Protein AF-A0A961H5Z2-F1 (afdb_monomer_lite)

Secondary structure (DSSP, 8-state):
--SSS------SHHHHHHHHHHHHHHHHHHHHHHHHHHHHHHHHHHHHSS--HHHHHHHHHHHHHHHHHHHHHHHHHHHHHH--HHHHHHHHHHHHHHHTT-HHHHHHHTT--TTGGGSS--TTTHHHHHHHHHHHHH-

Foldseek 3Di:
DPPPPDDDDDPVVVVVVVLVVVVVVLVVVLVVLVVVVVVVQVVCCVVPVHGCPVVVVVVVCVVVVVVLVVLLVVCVVVCVVPNDPVCVVCSVVLSVCLVVLNNLVSCVVVVHDLSNCVVPPDSSSVSNSVSVSVVVVVD

Sequence (139 aa):
MVLYHLGQTNDLGWFHRFTQGGFLGVSAFFTLSGYLITSLLILEFESVGFVNLGGFWPRRLRRLMPASLLTLAVVLVLTPLIGTASQLQVLPGQIWSAIGYVFNWHQILSGNEYAASFNAPSPLNHFWSLAVEEQAYLV

pLDDT: mean 75.64, std 13.95, range [42.25, 91.88]

Structure (mmCIF, N/CA/C/O backbone):
data_AF-A0A961H5Z2-F1
#
_entry.id   AF-A0A961H5Z2-F1
#
loop_
_atom_site.group_PDB
_atom_site.id
_atom_site.type_symbol
_atom_site.label_atom_id
_atom_site.label_alt_id
_atom_site.label_comp_id
_atom_site.label_asym_id
_atom_site.label_entity_id
_atom_site.label_seq_id
_atom_site.pdbx_PDB_ins_code
_atom_site.Cartn_x
_atom_site.Cartn_y
_atom_site.Cartn_z
_atom_site.occupancy
_atom_site.B_iso_or_equiv
_atom_site.auth_seq_id
_atom_site.auth_comp_id
_atom_site.auth_asym_id
_atom_site.auth_atom_id
_atom_site.pdbx_PDB_model_num
ATOM 1 N N . MET A 1 1 ? -21.157 10.584 -54.491 1.00 47.81 1 MET A N 1
ATOM 2 C CA . MET A 1 1 ? -21.548 11.366 -53.294 1.00 47.81 1 MET A CA 1
ATOM 3 C C . MET A 1 1 ? -22.562 10.631 -52.391 1.00 47.81 1 MET A C 1
ATOM 5 O O . MET A 1 1 ? -23.281 11.288 -51.659 1.00 47.81 1 MET A O 1
ATOM 9 N N . VAL A 1 2 ? -22.618 9.283 -52.389 1.00 42.25 2 VAL A N 1
ATOM 10 C CA . VAL A 1 2 ? -23.634 8.499 -51.629 1.00 42.25 2 VAL A CA 1
ATOM 11 C C . VAL A 1 2 ? -23.012 7.277 -50.910 1.00 42.25 2 VAL A C 1
ATOM 13 O O . VAL A 1 2 ? -23.665 6.275 -50.680 1.00 42.25 2 VAL A O 1
ATOM 16 N N . LEU A 1 3 ? -21.726 7.334 -50.535 1.00 45.09 3 LEU A N 1
ATOM 17 C CA . LEU A 1 3 ? -21.051 6.242 -49.799 1.00 45.09 3 LEU A CA 1
ATOM 18 C C . LEU A 1 3 ? -20.469 6.670 -48.439 1.00 45.09 3 LEU A C 1
ATOM 20 O O . LEU A 1 3 ? -19.608 5.990 -47.905 1.00 45.09 3 LEU A O 1
ATOM 24 N N . TYR A 1 4 ? -20.942 7.778 -47.855 1.00 52.28 4 TYR A N 1
ATOM 25 C CA . TYR A 1 4 ? -20.434 8.278 -46.565 1.00 52.28 4 TYR A CA 1
ATOM 26 C C . TYR A 1 4 ? -21.428 8.166 -45.397 1.00 52.28 4 TYR A C 1
ATOM 28 O O . TYR A 1 4 ? -21.221 8.799 -44.367 1.00 52.28 4 TYR A O 1
ATOM 36 N N . HIS A 1 5 ? -22.532 7.422 -45.541 1.00 50.16 5 HIS A N 1
ATOM 37 C CA . HIS A 1 5 ? -23.628 7.442 -44.554 1.00 50.16 5 HIS A CA 1
ATOM 38 C C . HIS A 1 5 ? -24.133 6.079 -44.062 1.00 50.16 5 HIS A C 1
ATOM 40 O O . HIS A 1 5 ? -25.123 6.043 -43.339 1.00 50.16 5 HIS A O 1
ATOM 46 N N . LEU A 1 6 ? -23.474 4.960 -44.380 1.00 48.50 6 LEU A N 1
ATOM 47 C CA . LEU A 1 6 ? -23.914 3.645 -43.898 1.00 48.50 6 LEU A CA 1
ATOM 48 C C . LEU A 1 6 ? -22.746 2.820 -43.350 1.00 48.50 6 LEU A C 1
ATOM 50 O O . LEU A 1 6 ? -22.007 2.179 -44.087 1.00 48.50 6 LEU A O 1
ATOM 54 N N . GLY A 1 7 ? -22.622 2.892 -42.027 1.00 43.97 7 GLY A N 1
ATOM 55 C CA . GLY A 1 7 ? -21.675 2.200 -41.158 1.00 43.97 7 GLY A CA 1
ATOM 56 C C . GLY A 1 7 ? -21.602 2.992 -39.847 1.00 43.97 7 GLY A C 1
ATOM 57 O O . GLY A 1 7 ? -20.702 3.797 -39.668 1.00 43.97 7 GLY A O 1
ATOM 58 N N . GLN A 1 8 ? -22.610 2.985 -38.962 1.00 46.53 8 GLN A N 1
ATOM 59 C CA . GLN A 1 8 ? -22.957 1.816 -38.138 1.00 46.53 8 GLN A CA 1
ATOM 60 C C . GLN A 1 8 ? -21.661 1.088 -37.720 1.00 46.53 8 GLN A C 1
ATOM 62 O O . GLN A 1 8 ? -20.956 0.569 -38.569 1.00 46.53 8 GLN A O 1
ATOM 67 N N . THR A 1 9 ? -21.234 1.049 -36.465 1.00 46.31 9 THR A N 1
ATOM 68 C CA . THR A 1 9 ? -21.979 1.022 -35.205 1.00 46.31 9 THR A CA 1
ATOM 69 C C . THR A 1 9 ? -20.974 1.237 -34.076 1.00 46.31 9 THR A C 1
ATOM 71 O O . THR A 1 9 ? -19.951 0.573 -34.059 1.00 46.31 9 THR A O 1
ATOM 74 N N . ASN A 1 10 ? -21.250 2.167 -33.160 1.00 48.25 10 ASN A N 1
ATOM 75 C CA . ASN A 1 10 ? -21.253 2.024 -31.692 1.00 48.25 10 ASN A CA 1
ATOM 76 C C . ASN A 1 10 ? -20.294 1.053 -30.959 1.00 48.25 10 ASN A C 1
ATOM 78 O O . ASN A 1 10 ? -20.574 0.730 -29.805 1.00 48.25 10 ASN A O 1
ATOM 82 N N . ASP A 1 11 ? -19.155 0.656 -31.526 1.00 48.31 11 ASP A N 1
ATOM 83 C CA . ASP A 1 11 ? -18.272 -0.345 -30.915 1.00 48.31 11 ASP A CA 1
ATOM 84 C C . ASP A 1 11 ? -17.096 0.211 -30.103 1.00 48.31 11 ASP A C 1
ATOM 86 O O . ASP A 1 11 ? -16.244 -0.519 -29.611 1.00 48.31 11 ASP A O 1
ATOM 90 N N . LEU A 1 12 ? -17.067 1.525 -29.889 1.00 55.84 12 LEU A N 1
ATOM 91 C CA . LEU A 1 12 ? -16.024 2.183 -29.090 1.00 55.84 12 LEU A CA 1
ATOM 92 C C . LEU A 1 12 ? -16.565 2.828 -27.803 1.00 55.84 12 LEU A C 1
ATOM 94 O O . LEU A 1 12 ? -15.791 3.276 -26.960 1.00 55.84 12 LEU A O 1
ATOM 98 N N . GLY A 1 13 ? -17.890 2.851 -27.612 1.00 50.81 13 GLY A N 1
ATOM 99 C CA . GLY A 1 13 ? -18.522 3.430 -26.421 1.00 50.81 13 GLY A CA 1
ATOM 100 C C . GLY A 1 13 ? -18.467 2.517 -25.193 1.00 50.81 13 GLY A C 1
ATOM 101 O O . GLY A 1 13 ? -18.326 2.993 -24.067 1.00 50.81 13 GLY A O 1
ATOM 102 N N . TRP A 1 14 ? -18.538 1.197 -25.389 1.00 50.72 14 TRP A N 1
ATOM 103 C CA . TRP A 1 14 ? -18.450 0.234 -24.290 1.00 50.72 14 TRP A CA 1
ATOM 104 C C . TRP A 1 14 ? -17.024 0.131 -23.739 1.00 50.72 14 TRP A C 1
ATOM 106 O O . TRP A 1 14 ? -16.862 0.171 -22.521 1.00 50.72 14 TRP A O 1
ATOM 116 N N . PHE A 1 15 ? -15.990 0.138 -24.588 1.00 51.50 15 PHE A N 1
ATOM 117 C CA . PHE A 1 15 ? -14.595 0.211 -24.131 1.00 51.50 15 PHE A CA 1
ATOM 118 C C . PHE A 1 15 ? -14.304 1.476 -23.309 1.00 51.50 15 PHE A C 1
ATOM 120 O O . PHE A 1 15 ? -13.671 1.384 -22.259 1.00 51.50 15 PHE A O 1
ATOM 127 N N . HIS A 1 16 ? -14.829 2.639 -23.713 1.00 50.75 16 HIS A N 1
ATOM 128 C CA . HIS A 1 16 ? -14.657 3.890 -22.961 1.00 50.75 16 HIS A CA 1
ATOM 129 C C . HIS A 1 16 ? -15.399 3.891 -21.606 1.00 50.75 16 HIS A C 1
ATOM 131 O O . HIS A 1 16 ? -15.038 4.613 -20.675 1.00 50.75 16 HIS A O 1
ATOM 137 N N . ARG A 1 17 ? -16.447 3.072 -21.458 1.00 52.53 17 ARG A N 1
ATOM 138 C CA . ARG A 1 17 ? -17.118 2.852 -20.167 1.00 52.53 17 ARG A CA 1
ATOM 139 C C . ARG A 1 17 ? -16.310 1.934 -19.250 1.00 52.53 17 ARG A C 1
ATOM 141 O O . ARG A 1 17 ? -16.280 2.162 -18.045 1.00 52.53 17 ARG A O 1
ATOM 148 N N . PHE A 1 18 ? -15.623 0.936 -19.806 1.00 50.81 18 PHE A N 1
ATOM 149 C CA . PHE A 1 18 ? -14.747 0.052 -19.030 1.00 50.81 18 PHE A CA 1
ATOM 150 C C . PHE A 1 18 ? -13.481 0.759 -18.534 1.00 50.81 18 PHE A C 1
ATOM 152 O O . PHE A 1 18 ? -13.048 0.485 -17.415 1.00 50.81 18 PHE A O 1
ATOM 159 N N . THR A 1 19 ? -12.937 1.727 -19.279 1.00 51.47 19 THR A N 1
ATOM 160 C CA . THR A 1 19 ? -11.813 2.553 -18.797 1.00 51.47 19 THR A CA 1
ATOM 161 C C . THR A 1 19 ? -12.204 3.480 -17.637 1.00 51.47 19 THR A C 1
ATOM 163 O O . THR A 1 19 ? -11.367 3.769 -16.786 1.00 51.47 19 THR A O 1
ATOM 166 N N . GLN A 1 20 ? -13.483 3.861 -17.508 1.00 51.38 20 GLN A N 1
ATOM 167 C CA . GLN A 1 20 ? -14.017 4.531 -16.306 1.00 51.38 20 GLN A CA 1
ATOM 168 C C . GLN A 1 20 ? -14.271 3.574 -15.123 1.00 51.38 20 GLN A C 1
ATOM 170 O O . GLN A 1 20 ? -14.412 4.021 -13.983 1.00 51.38 20 GLN A O 1
ATOM 175 N N . GLY A 1 21 ? -14.305 2.259 -15.359 1.00 51.97 21 GLY A N 1
ATOM 176 C CA . GLY A 1 21 ? -14.589 1.250 -14.333 1.00 51.97 21 GLY A CA 1
ATOM 177 C C . GLY A 1 21 ? -13.508 1.130 -13.254 1.00 51.97 21 GLY A C 1
ATOM 178 O O . GLY A 1 21 ? -13.825 0.805 -12.110 1.00 51.97 21 GLY A O 1
ATOM 179 N N . GLY A 1 22 ? -12.250 1.456 -13.577 1.00 60.50 22 GLY A N 1
ATOM 180 C CA . GLY A 1 22 ? -11.138 1.413 -12.620 1.00 60.50 22 GLY A CA 1
ATOM 181 C C . GLY A 1 22 ? -11.341 2.344 -11.420 1.00 60.50 22 GLY A C 1
ATOM 182 O O . GLY A 1 22 ? -11.134 1.935 -10.281 1.00 60.50 22 GLY A O 1
ATOM 183 N N . PHE A 1 23 ? -11.836 3.563 -11.655 1.00 63.75 23 PHE A N 1
ATOM 184 C CA . PHE A 1 23 ? -12.137 4.525 -10.587 1.00 63.75 23 PHE A CA 1
ATOM 185 C C . PHE A 1 23 ? -13.288 4.061 -9.691 1.00 63.75 23 PHE A C 1
ATOM 187 O O . PHE A 1 23 ? -13.192 4.147 -8.469 1.00 63.75 23 PHE A O 1
ATOM 194 N N . LEU A 1 24 ? -14.351 3.515 -10.290 1.00 69.00 24 LEU A N 1
ATOM 195 C CA . LEU A 1 24 ? -15.499 2.994 -9.544 1.00 69.00 24 LEU A CA 1
ATOM 196 C C . LEU A 1 24 ? -15.104 1.821 -8.640 1.00 69.00 24 LEU A C 1
ATOM 198 O O . LEU A 1 24 ? -15.573 1.745 -7.506 1.00 69.00 24 LEU A O 1
ATOM 202 N N . GLY A 1 25 ? -14.215 0.940 -9.111 1.00 70.00 25 GLY A N 1
ATOM 203 C CA . GLY A 1 25 ? -13.690 -0.170 -8.315 1.00 70.00 25 GLY A CA 1
ATOM 204 C C . GLY A 1 25 ? -12.905 0.301 -7.090 1.00 70.00 25 GLY A C 1
ATOM 205 O O . GLY A 1 25 ? -13.114 -0.215 -5.995 1.00 70.00 25 GLY A O 1
ATOM 206 N N . VAL A 1 26 ? -12.058 1.321 -7.249 1.00 71.50 26 VAL A N 1
ATOM 207 C CA . VAL A 1 26 ? -11.291 1.908 -6.140 1.00 71.50 26 VAL A CA 1
ATOM 208 C C . VAL A 1 26 ? -12.218 2.571 -5.123 1.00 71.50 26 VAL A C 1
ATOM 210 O O . VAL A 1 26 ? -12.104 2.302 -3.928 1.00 71.50 26 VAL A O 1
ATOM 213 N N . SER A 1 27 ? -13.171 3.390 -5.578 1.00 77.75 27 SER A N 1
ATOM 214 C CA . SER A 1 27 ? -14.143 4.032 -4.688 1.00 77.75 27 SER A CA 1
ATOM 215 C C . SER A 1 27 ? -14.982 3.004 -3.926 1.00 77.75 27 SER A C 1
ATOM 217 O O . SER A 1 27 ? -15.100 3.105 -2.708 1.00 77.75 27 SER A O 1
ATOM 219 N N . ALA A 1 28 ? -15.502 1.980 -4.611 1.00 80.62 28 ALA A N 1
ATOM 220 C CA . ALA A 1 28 ? -16.276 0.913 -3.980 1.00 80.62 28 ALA A CA 1
ATOM 221 C C . ALA A 1 28 ? -15.444 0.113 -2.965 1.00 80.62 28 ALA A C 1
ATOM 223 O O . ALA A 1 28 ? -15.937 -0.186 -1.878 1.00 80.62 28 ALA A O 1
ATOM 224 N N . PHE A 1 29 ? -14.181 -0.191 -3.287 1.00 79.25 29 PHE A N 1
ATOM 225 C CA . PHE A 1 29 ? -13.256 -0.860 -2.374 1.00 79.25 29 PHE A CA 1
ATOM 226 C C . PHE A 1 29 ? -13.069 -0.059 -1.082 1.00 79.25 29 PHE A C 1
ATOM 228 O O . PHE A 1 29 ? -13.293 -0.601 -0.003 1.00 79.25 29 PHE A O 1
ATOM 235 N N . PHE A 1 30 ? -12.758 1.239 -1.175 1.00 79.38 30 PHE A N 1
ATOM 236 C CA . PHE A 1 30 ? -12.595 2.088 0.010 1.00 79.38 30 PHE A CA 1
ATOM 237 C C . PHE A 1 30 ? -13.878 2.199 0.837 1.00 79.38 30 PHE A C 1
ATOM 239 O O . PHE A 1 30 ? -13.821 2.104 2.064 1.00 79.38 30 PHE A O 1
ATOM 246 N N . THR A 1 31 ? -15.038 2.358 0.192 1.00 85.06 31 THR A N 1
ATOM 247 C CA . THR A 1 31 ? -16.325 2.426 0.899 1.00 85.06 31 THR A CA 1
ATOM 248 C C . THR A 1 31 ? -16.622 1.133 1.659 1.00 85.06 31 THR A C 1
ATOM 250 O O . THR A 1 31 ? -17.000 1.183 2.830 1.00 85.06 31 THR A O 1
ATOM 253 N N . LEU A 1 32 ? -16.426 -0.026 1.025 1.00 86.31 32 LEU A N 1
ATOM 254 C CA . LEU A 1 32 ? -16.669 -1.326 1.654 1.00 86.31 32 LEU A CA 1
ATOM 255 C C . LEU A 1 32 ? -15.661 -1.628 2.768 1.00 86.31 32 LEU A C 1
ATOM 257 O O . LEU A 1 32 ? -16.066 -2.091 3.836 1.00 86.31 32 LEU A O 1
ATOM 261 N N . SER A 1 33 ? -14.376 -1.338 2.552 1.00 82.50 33 SER A N 1
ATOM 262 C CA . SER A 1 33 ? -13.334 -1.492 3.572 1.00 82.50 33 SER A CA 1
ATOM 263 C C . SER A 1 33 ? -13.623 -0.638 4.807 1.00 82.50 33 SER A C 1
ATOM 265 O O . SER A 1 33 ? -13.575 -1.149 5.928 1.00 82.50 33 SER A O 1
ATOM 267 N N . GLY A 1 34 ? -14.005 0.629 4.606 1.00 81.94 34 GLY A N 1
ATOM 268 C CA . GLY A 1 34 ? -14.415 1.526 5.685 1.00 81.94 34 GLY A CA 1
ATOM 269 C C . GLY A 1 34 ? -15.618 0.982 6.456 1.00 81.94 34 GLY A C 1
ATOM 270 O O . GLY A 1 34 ? -15.540 0.812 7.669 1.00 81.94 34 GLY A O 1
ATOM 271 N N . TYR A 1 35 ? -16.695 0.609 5.755 1.00 85.44 35 TYR A N 1
ATOM 272 C CA . TYR A 1 35 ? -17.897 0.046 6.381 1.00 85.44 35 TYR A CA 1
ATOM 273 C C . TYR A 1 35 ? -17.602 -1.207 7.219 1.00 85.44 35 TYR A C 1
ATOM 275 O O . TYR A 1 35 ? -18.071 -1.320 8.356 1.00 85.44 35 TYR A O 1
ATOM 283 N N . LEU A 1 36 ? -16.810 -2.142 6.683 1.00 84.38 36 LEU A N 1
ATOM 284 C CA . LEU A 1 36 ? -16.471 -3.391 7.366 1.00 84.38 36 LEU A CA 1
ATOM 285 C C . LEU A 1 36 ? -15.695 -3.131 8.659 1.00 84.38 36 LEU A C 1
ATOM 287 O O . LEU A 1 36 ? -15.986 -3.741 9.687 1.00 84.38 36 LEU A O 1
ATOM 291 N N . ILE A 1 37 ? -14.717 -2.230 8.620 1.00 80.25 37 ILE A N 1
ATOM 292 C CA . ILE A 1 37 ? -13.877 -1.944 9.784 1.00 80.25 37 ILE A CA 1
ATOM 293 C C . ILE A 1 37 ? -14.652 -1.157 10.817 1.00 80.25 37 ILE A C 1
ATOM 295 O O . ILE A 1 37 ? -14.651 -1.564 11.971 1.00 80.25 37 ILE A O 1
ATOM 299 N N . THR A 1 38 ? -15.388 -0.118 10.424 1.00 84.44 38 THR A N 1
ATOM 300 C CA . THR A 1 38 ? -16.263 0.602 11.354 1.00 84.44 38 THR A CA 1
ATOM 301 C C . THR A 1 38 ? -17.242 -0.352 12.040 1.00 84.44 38 THR A C 1
ATOM 303 O O . THR A 1 38 ? -17.392 -0.290 13.256 1.00 84.44 38 THR A O 1
ATOM 306 N N . SER A 1 39 ? -17.834 -1.297 11.303 1.00 83.56 39 SER A N 1
ATOM 307 C CA . SER A 1 39 ? -18.719 -2.316 11.884 1.00 83.56 39 SER A CA 1
ATOM 308 C C . SER A 1 39 ? -17.990 -3.223 12.885 1.00 83.56 39 SER A C 1
ATOM 310 O O . SER A 1 39 ? -18.506 -3.478 13.970 1.00 83.56 39 SER A O 1
ATOM 312 N N . LEU A 1 40 ? -16.774 -3.680 12.561 1.00 82.62 40 LEU A N 1
ATOM 313 C CA . LEU A 1 40 ? -15.947 -4.477 13.477 1.00 82.62 40 LEU A CA 1
ATOM 314 C C . LEU A 1 40 ? -15.557 -3.698 14.741 1.00 82.62 40 LEU A C 1
ATOM 316 O O . LEU A 1 40 ? -15.569 -4.272 15.827 1.00 82.62 40 LEU A O 1
ATOM 320 N N . LEU A 1 41 ? -15.236 -2.409 14.610 1.00 83.25 41 LEU A N 1
ATOM 321 C CA . LEU A 1 41 ? -14.873 -1.545 15.733 1.00 83.25 41 LEU A CA 1
ATOM 322 C C . LEU A 1 41 ? -16.063 -1.282 16.659 1.00 83.25 41 LEU A C 1
ATOM 324 O O . LEU A 1 41 ? -15.896 -1.311 17.875 1.00 83.25 41 LEU A O 1
ATOM 328 N N . ILE A 1 42 ? -17.260 -1.072 16.102 1.00 85.56 42 ILE A N 1
ATOM 329 C CA . ILE A 1 42 ? -18.494 -0.929 16.888 1.00 85.56 42 ILE A CA 1
ATOM 330 C C . ILE A 1 42 ? -18.769 -2.218 17.671 1.00 85.56 42 ILE A C 1
ATOM 332 O O . ILE A 1 42 ? -18.986 -2.153 18.875 1.00 85.56 42 ILE A O 1
ATOM 336 N N . LEU A 1 43 ? -18.674 -3.386 17.027 1.00 84.62 43 LEU A N 1
ATOM 337 C CA . LEU A 1 43 ? -18.865 -4.680 17.696 1.00 84.62 43 LEU A CA 1
ATOM 338 C C . LEU A 1 43 ? -17.816 -4.944 18.794 1.00 84.62 43 LEU A C 1
ATOM 340 O O . LE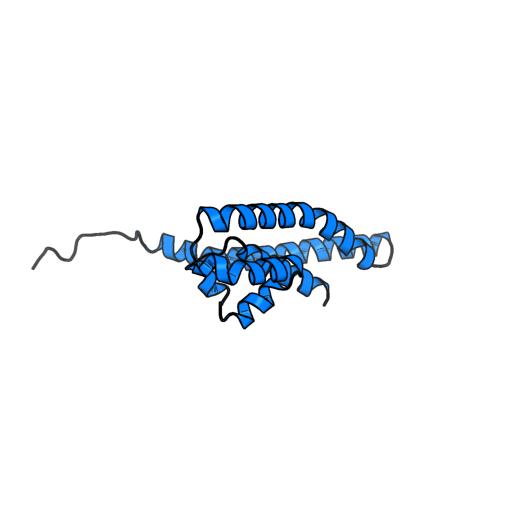U A 1 43 ? -18.140 -5.489 19.852 1.00 84.62 43 LEU A O 1
ATOM 344 N N . GLU A 1 44 ? -16.552 -4.568 18.572 1.00 84.25 44 GLU A N 1
ATOM 345 C CA . GLU A 1 44 ? -15.502 -4.667 19.598 1.00 84.25 44 GLU A CA 1
ATOM 346 C C . GLU A 1 44 ? -15.794 -3.720 20.771 1.00 84.25 44 GLU A C 1
ATOM 348 O O . GLU A 1 44 ? -15.707 -4.118 21.932 1.00 84.25 44 GLU A O 1
ATOM 353 N N . PHE A 1 45 ? -16.226 -2.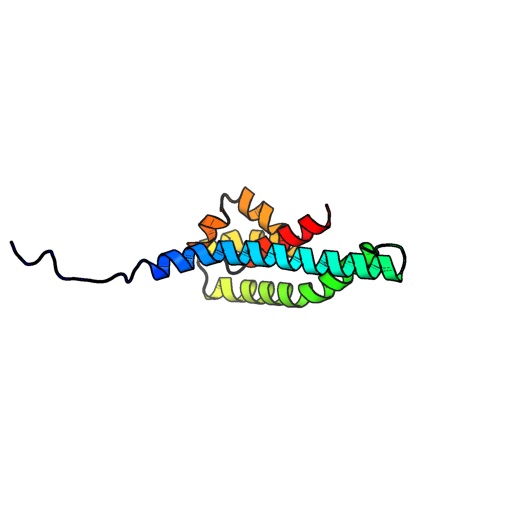493 20.486 1.00 86.25 45 PHE A N 1
ATOM 354 C CA . PHE A 1 45 ? -16.582 -1.530 21.518 1.00 86.25 45 PHE A CA 1
ATOM 355 C C . PHE A 1 45 ? -17.806 -1.970 22.333 1.00 86.25 45 PHE A C 1
ATOM 357 O O . PHE A 1 45 ? -17.784 -1.882 23.557 1.00 86.25 45 PHE A O 1
ATOM 364 N N . GLU A 1 46 ? -18.844 -2.504 21.690 1.00 86.81 46 GLU A N 1
ATOM 365 C CA . GLU A 1 46 ? -20.032 -3.026 22.378 1.00 86.81 46 GLU A CA 1
ATOM 366 C C . GLU A 1 46 ? -19.718 -4.244 23.257 1.00 86.81 46 GLU A C 1
ATOM 368 O O . GLU A 1 46 ? -20.346 -4.432 24.298 1.00 86.81 46 GLU A O 1
ATOM 373 N N . SER A 1 47 ? -18.742 -5.067 22.863 1.00 85.69 47 SER A N 1
ATOM 374 C CA . SER A 1 47 ? -18.390 -6.290 23.595 1.00 85.69 47 SER A CA 1
ATOM 375 C C . SER A 1 47 ? -17.365 -6.078 24.711 1.00 85.69 47 SER A C 1
ATOM 377 O O . SER A 1 47 ? -17.486 -6.707 25.763 1.00 85.69 47 SER A O 1
ATOM 379 N N . VAL A 1 48 ? -16.357 -5.224 24.504 1.00 82.25 48 VAL A N 1
ATOM 380 C CA . VAL A 1 48 ? -15.214 -5.065 25.426 1.00 82.25 48 VAL A CA 1
ATOM 381 C C . VAL A 1 48 ? -15.129 -3.657 26.035 1.00 82.25 48 VAL A C 1
ATOM 383 O O . VAL A 1 48 ? -14.365 -3.436 26.973 1.00 82.25 48 VAL A O 1
ATOM 386 N N . GLY A 1 49 ? -15.915 -2.694 25.544 1.00 83.50 49 GLY A N 1
ATOM 387 C CA . GLY A 1 49 ? -15.953 -1.310 26.037 1.00 83.50 49 GLY A CA 1
ATOM 388 C C . GLY A 1 49 ? -14.795 -0.423 25.564 1.00 83.50 49 GLY A C 1
ATOM 389 O O . GLY A 1 49 ? -14.746 0.757 25.908 1.00 83.50 49 GLY A O 1
ATOM 390 N N . PHE A 1 50 ? -13.854 -0.961 24.787 1.00 81.00 50 PHE A N 1
ATOM 391 C CA . PHE A 1 50 ? -12.752 -0.212 24.186 1.00 81.00 50 PHE A CA 1
ATOM 392 C C . PHE A 1 50 ? -12.315 -0.856 22.870 1.00 81.00 50 PHE A C 1
ATOM 394 O O . PHE A 1 50 ? -12.472 -2.057 22.668 1.00 81.00 50 PHE A O 1
ATOM 401 N N . VAL A 1 51 ? -11.736 -0.048 21.984 1.00 80.00 51 VAL A N 1
ATOM 402 C CA . VAL A 1 51 ? -11.221 -0.504 20.690 1.00 80.00 51 VAL A CA 1
ATOM 403 C C . VAL A 1 51 ? -9.731 -0.825 20.806 1.00 80.00 51 VAL A C 1
ATOM 405 O O . VAL A 1 51 ? -8.938 0.037 21.197 1.00 80.00 51 VAL A O 1
ATOM 408 N N . ASN A 1 52 ? -9.318 -2.038 20.427 1.00 78.50 52 ASN A N 1
ATOM 409 C CA . ASN A 1 52 ? -7.912 -2.449 20.453 1.00 78.50 52 ASN A CA 1
ATOM 410 C C . ASN A 1 52 ? -7.278 -2.375 19.058 1.00 78.50 52 ASN A C 1
ATOM 412 O O . ASN A 1 52 ? -6.976 -3.393 18.420 1.00 78.50 52 ASN A O 1
ATOM 416 N N . LEU A 1 53 ? -6.995 -1.146 18.615 1.00 74.50 53 LEU A N 1
ATOM 417 C CA . LEU A 1 53 ? -6.290 -0.906 17.353 1.00 74.50 53 LEU A CA 1
ATOM 418 C C . LEU A 1 53 ? -4.935 -1.636 17.330 1.00 74.50 53 LEU A C 1
ATOM 420 O O . LEU A 1 53 ? -4.613 -2.311 16.355 1.00 74.50 53 LEU A O 1
ATOM 424 N N . GLY A 1 54 ? -4.178 -1.608 18.433 1.00 74.94 54 GLY A N 1
ATOM 425 C CA . GLY A 1 54 ? -2.860 -2.251 18.538 1.00 74.94 54 GLY A CA 1
ATOM 426 C C . GLY A 1 54 ? -2.865 -3.767 18.291 1.00 74.94 54 GLY A C 1
ATOM 427 O O . GLY A 1 54 ? -1.894 -4.308 17.766 1.00 74.94 54 GLY A O 1
ATOM 428 N N . GLY A 1 55 ? -3.960 -4.462 18.607 1.00 75.88 55 GLY A N 1
ATOM 429 C CA . GLY A 1 55 ? -4.151 -5.881 18.295 1.00 75.88 55 GLY A CA 1
ATOM 430 C C . GLY A 1 55 ? -4.725 -6.134 16.898 1.00 75.88 55 GLY A C 1
ATOM 431 O O . GLY A 1 55 ? -4.521 -7.209 16.325 1.00 75.88 55 GLY A O 1
ATOM 432 N N . PHE A 1 56 ? -5.454 -5.173 16.333 1.00 76.69 56 PHE A N 1
ATOM 433 C CA . PHE A 1 56 ? -6.040 -5.253 14.993 1.00 76.69 56 PHE A CA 1
ATOM 434 C C . PHE A 1 56 ? -4.965 -5.247 13.892 1.00 76.69 56 PHE A C 1
ATOM 436 O O . PHE A 1 56 ? -4.916 -6.167 13.067 1.00 76.69 56 PHE A O 1
ATOM 443 N N . TRP A 1 57 ? -4.040 -4.286 13.946 1.00 75.62 57 TRP A N 1
ATOM 444 C CA . TRP A 1 57 ? -2.969 -4.100 12.958 1.00 75.62 57 TRP A C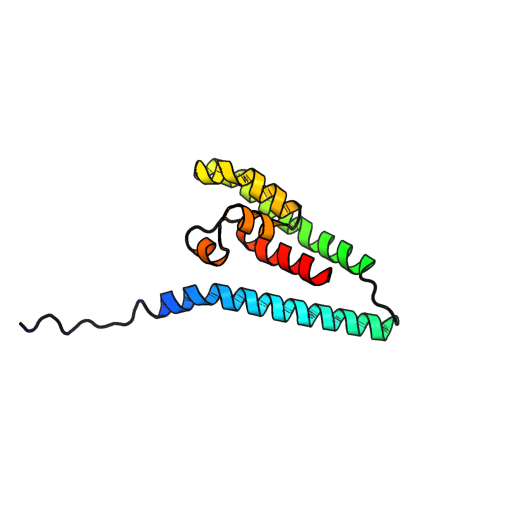A 1
ATOM 445 C C . TRP A 1 57 ? -2.114 -5.348 12.686 1.00 75.62 57 TRP A C 1
ATOM 447 O O . TRP A 1 57 ? -2.045 -5.794 11.538 1.00 75.62 57 TRP A O 1
ATOM 457 N N . PRO A 1 58 ? -1.503 -6.003 13.694 1.00 78.88 58 PRO A N 1
ATOM 458 C CA . PRO A 1 58 ? -0.639 -7.154 13.451 1.00 78.88 58 PRO A CA 1
ATOM 459 C C . PRO A 1 58 ? -1.399 -8.393 12.960 1.00 78.88 58 PRO A C 1
ATOM 461 O O . PRO A 1 58 ? -0.780 -9.268 12.353 1.00 78.88 58 PRO A O 1
ATOM 464 N N . ARG A 1 59 ? -2.712 -8.511 13.214 1.00 80.50 59 ARG A N 1
ATOM 465 C CA . ARG A 1 59 ? -3.548 -9.598 12.666 1.00 80.50 59 ARG A CA 1
ATOM 466 C C . ARG A 1 59 ? -3.796 -9.391 11.174 1.00 80.50 59 ARG A C 1
ATOM 468 O O . ARG A 1 59 ? -3.677 -10.337 10.396 1.00 80.50 59 ARG A O 1
ATOM 475 N N . ARG A 1 60 ? -4.075 -8.149 10.777 1.00 82.00 60 ARG A N 1
ATOM 476 C CA . ARG A 1 60 ? -4.252 -7.755 9.377 1.00 82.00 60 ARG A CA 1
ATOM 477 C C . ARG A 1 60 ? -2.953 -7.907 8.585 1.00 82.00 60 ARG A C 1
ATOM 479 O O . ARG A 1 60 ? -2.945 -8.616 7.580 1.00 82.00 60 ARG A O 1
ATOM 486 N N . LEU A 1 61 ? -1.847 -7.360 9.092 1.00 80.44 61 LEU A N 1
ATOM 487 C CA . LEU A 1 61 ? -0.520 -7.486 8.479 1.00 80.44 61 LEU A CA 1
ATOM 488 C C . LEU A 1 61 ? -0.115 -8.951 8.293 1.00 80.44 61 LEU A C 1
ATOM 490 O O . LEU A 1 61 ? 0.284 -9.327 7.197 1.00 80.44 61 LEU A O 1
ATOM 494 N N . ARG A 1 62 ? -0.297 -9.819 9.299 1.00 83.31 62 ARG A N 1
ATOM 495 C CA . ARG A 1 62 ? 0.006 -11.259 9.161 1.00 83.31 62 ARG A CA 1
ATOM 496 C C . ARG A 1 62 ? -0.835 -11.973 8.103 1.00 83.31 62 ARG A C 1
ATOM 498 O O . ARG A 1 62 ? -0.375 -12.969 7.555 1.00 83.31 62 ARG A O 1
ATOM 505 N N . ARG A 1 63 ? -2.042 -11.481 7.810 1.00 84.19 63 ARG A N 1
ATOM 506 C CA . ARG A 1 63 ? -2.910 -12.038 6.764 1.00 84.19 63 ARG A CA 1
ATOM 507 C C . ARG A 1 63 ? -2.553 -11.517 5.368 1.00 84.19 63 ARG A C 1
ATOM 509 O O . ARG A 1 63 ? -2.637 -12.280 4.414 1.00 84.19 63 ARG A O 1
ATOM 516 N N . LEU A 1 64 ? -2.165 -10.246 5.245 1.00 82.50 64 LEU A N 1
ATOM 517 C CA . LEU A 1 64 ? -1.898 -9.590 3.955 1.00 82.50 64 LEU A CA 1
ATOM 518 C C . LEU A 1 64 ? -0.441 -9.736 3.487 1.00 82.50 64 LEU A C 1
ATOM 520 O O . LEU A 1 64 ? -0.198 -9.898 2.292 1.00 82.50 64 LEU A O 1
ATOM 524 N N . MET A 1 65 ? 0.520 -9.749 4.418 1.00 82.50 65 MET A N 1
ATOM 525 C CA . MET A 1 65 ? 1.953 -9.865 4.120 1.00 82.50 65 MET A CA 1
ATOM 526 C C . MET A 1 65 ? 2.336 -11.099 3.290 1.00 82.50 65 MET A C 1
ATOM 528 O O . MET A 1 65 ? 3.137 -10.948 2.375 1.00 82.50 65 MET A O 1
ATOM 532 N N . PRO A 1 66 ? 1.808 -12.315 3.536 1.00 84.81 66 PRO A N 1
ATOM 533 C CA . PRO A 1 66 ? 2.220 -13.484 2.759 1.00 84.81 66 PRO A CA 1
ATOM 534 C C . PRO A 1 66 ? 1.886 -13.338 1.271 1.00 84.81 66 PRO A C 1
ATOM 536 O O . PRO A 1 66 ? 2.716 -13.630 0.412 1.00 84.81 66 PRO A O 1
ATOM 539 N N . ALA A 1 67 ? 0.688 -12.835 0.965 1.00 86.94 67 ALA A N 1
ATOM 540 C CA . ALA A 1 67 ? 0.245 -12.622 -0.408 1.00 86.94 67 ALA A CA 1
ATOM 541 C C . ALA A 1 67 ? 1.005 -11.468 -1.080 1.00 86.94 67 ALA A C 1
ATOM 543 O O . ALA A 1 67 ? 1.379 -11.570 -2.252 1.00 86.94 67 ALA A O 1
ATOM 544 N N . SER A 1 68 ? 1.277 -10.386 -0.343 1.00 85.06 68 SER A N 1
ATOM 545 C CA . SER A 1 68 ? 2.020 -9.248 -0.881 1.00 85.06 68 SER A CA 1
ATOM 546 C C . SER A 1 68 ? 3.483 -9.602 -1.155 1.00 85.06 68 SER A C 1
ATOM 548 O O . SER A 1 68 ? 3.982 -9.311 -2.240 1.00 85.06 68 SER A O 1
ATOM 550 N N . LEU A 1 69 ? 4.144 -10.318 -0.242 1.00 86.88 69 LEU A N 1
ATOM 551 C CA . LEU A 1 69 ? 5.512 -10.808 -0.420 1.00 86.88 69 LEU A CA 1
ATOM 552 C C . LEU A 1 69 ? 5.617 -11.801 -1.578 1.00 86.88 69 LEU A C 1
ATOM 554 O O . LEU A 1 69 ? 6.564 -11.720 -2.356 1.00 86.88 69 LEU A O 1
ATOM 558 N N . LEU A 1 70 ? 4.636 -12.695 -1.738 1.00 90.19 70 LEU A N 1
ATOM 559 C CA . LEU A 1 70 ? 4.583 -13.601 -2.885 1.00 90.19 70 LEU A CA 1
ATOM 560 C C . LEU A 1 70 ? 4.454 -12.823 -4.199 1.00 90.19 70 LEU A C 1
ATOM 562 O O . LEU A 1 70 ? 5.175 -13.104 -5.152 1.00 90.19 70 LEU A O 1
ATOM 566 N N . THR A 1 71 ? 3.594 -11.806 -4.233 1.00 88.56 71 THR A N 1
ATOM 567 C CA . THR A 1 71 ? 3.443 -10.936 -5.409 1.00 88.56 71 THR A CA 1
ATOM 568 C C . THR A 1 71 ? 4.754 -10.217 -5.731 1.00 88.56 71 THR A C 1
ATOM 570 O O . THR A 1 71 ? 5.195 -10.229 -6.878 1.00 88.56 71 THR A O 1
ATOM 573 N N . LEU A 1 72 ? 5.425 -9.653 -4.723 1.00 89.12 72 LEU A N 1
ATOM 574 C CA . LEU A 1 72 ? 6.725 -8.998 -4.891 1.00 89.12 72 LEU A CA 1
ATOM 575 C C . LEU A 1 72 ? 7.801 -9.969 -5.383 1.00 89.12 72 LEU A C 1
ATOM 577 O O . LEU A 1 72 ? 8.561 -9.615 -6.279 1.00 89.12 72 LEU A O 1
ATOM 581 N N . ALA A 1 73 ? 7.846 -11.193 -4.852 1.00 90.62 73 ALA A N 1
ATOM 582 C CA . ALA A 1 73 ? 8.782 -12.222 -5.294 1.00 90.62 73 ALA A CA 1
ATOM 583 C C . ALA A 1 73 ? 8.545 -12.606 -6.762 1.00 90.62 73 ALA A C 1
ATOM 585 O O . ALA A 1 73 ? 9.492 -12.673 -7.544 1.00 90.62 73 ALA A O 1
ATOM 586 N N . VAL A 1 74 ? 7.284 -12.794 -7.159 1.00 91.50 74 VAL A N 1
ATOM 587 C CA . VAL A 1 74 ? 6.913 -13.079 -8.552 1.00 91.50 74 VAL A CA 1
ATOM 588 C C . VAL A 1 74 ? 7.327 -11.927 -9.467 1.00 91.50 74 VAL A C 1
ATOM 590 O O . VAL A 1 74 ? 7.963 -12.165 -10.490 1.00 91.50 74 VAL A O 1
ATOM 593 N N . VAL A 1 75 ? 7.036 -10.679 -9.096 1.00 88.75 75 VAL A N 1
ATOM 594 C CA . VAL A 1 75 ? 7.421 -9.507 -9.899 1.00 88.75 75 VAL A CA 1
ATOM 595 C C . VAL A 1 75 ? 8.943 -9.367 -9.982 1.00 88.75 75 VAL A C 1
ATOM 597 O O . VAL A 1 75 ? 9.463 -9.085 -11.063 1.00 88.75 75 VAL A O 1
ATOM 600 N N . LEU A 1 76 ? 9.670 -9.620 -8.891 1.00 90.12 76 LEU A N 1
ATOM 601 C CA . LEU A 1 76 ? 11.133 -9.582 -8.863 1.00 90.12 76 LEU A CA 1
ATOM 602 C C . LEU A 1 76 ? 11.755 -10.621 -9.810 1.00 90.12 76 LEU A C 1
ATOM 604 O O . LEU A 1 76 ? 12.759 -10.326 -10.452 1.00 90.12 76 LEU A O 1
ATOM 608 N N . VAL A 1 77 ? 11.156 -11.810 -9.922 1.00 91.88 77 VAL A N 1
ATOM 609 C CA . VAL A 1 77 ? 11.630 -12.879 -10.819 1.00 91.88 77 VAL A CA 1
ATOM 610 C C . VAL A 1 77 ? 11.209 -12.641 -12.269 1.00 91.88 77 VAL A C 1
ATOM 612 O O . VAL A 1 77 ? 12.002 -12.870 -13.177 1.00 91.88 77 VAL A O 1
ATOM 615 N N . LEU A 1 78 ? 9.979 -12.183 -12.513 1.00 89.81 78 LEU A N 1
ATOM 616 C CA . LEU A 1 78 ? 9.451 -12.032 -13.870 1.00 89.81 78 LEU A CA 1
ATOM 617 C C . LEU A 1 78 ? 9.964 -10.776 -14.576 1.00 89.81 78 LEU A C 1
ATOM 619 O O . LEU A 1 78 ? 10.227 -10.825 -15.775 1.00 89.81 78 LEU A O 1
ATOM 623 N N . THR A 1 79 ? 10.146 -9.659 -13.870 1.00 87.56 79 THR A N 1
ATOM 624 C CA . THR A 1 79 ? 10.546 -8.393 -14.514 1.00 87.56 79 THR A CA 1
ATOM 625 C C . THR A 1 79 ? 11.883 -8.500 -15.270 1.00 87.56 79 THR A C 1
ATOM 627 O O . THR A 1 79 ? 11.953 -7.995 -16.386 1.00 87.56 79 THR A O 1
ATOM 630 N N . PRO A 1 80 ? 12.924 -9.197 -14.771 1.00 88.19 80 PRO A N 1
ATOM 631 C CA . PRO A 1 80 ? 14.150 -9.442 -15.541 1.00 88.19 80 PRO A CA 1
ATOM 632 C C . PRO A 1 80 ? 13.979 -10.353 -16.762 1.00 88.19 80 PRO A C 1
ATOM 634 O O . PRO A 1 80 ? 14.783 -10.271 -17.685 1.00 88.19 80 PRO A O 1
ATOM 637 N N . LEU A 1 81 ? 12.969 -11.228 -16.766 1.00 89.94 81 LEU A N 1
ATOM 638 C CA . LEU A 1 81 ? 12.752 -12.214 -17.831 1.00 89.94 81 LEU A CA 1
ATOM 639 C C . LEU A 1 81 ? 11.935 -11.650 -18.996 1.00 89.94 81 LEU A C 1
ATOM 641 O O . LEU A 1 81 ? 12.193 -11.994 -20.147 1.00 89.94 81 LEU A O 1
ATOM 645 N N . ILE A 1 82 ? 10.928 -10.827 -18.693 1.00 88.75 82 ILE A N 1
ATOM 646 C CA . ILE A 1 82 ? 9.934 -10.362 -19.676 1.00 88.75 82 ILE A CA 1
ATOM 647 C C . ILE A 1 82 ? 9.740 -8.840 -19.691 1.00 88.75 82 ILE A C 1
ATOM 649 O O . ILE A 1 82 ? 8.983 -8.328 -20.513 1.00 88.75 82 ILE A O 1
ATOM 653 N N . GLY A 1 83 ? 10.376 -8.112 -18.773 1.00 83.62 83 GLY A N 1
ATOM 654 C CA . GLY A 1 83 ? 10.238 -6.665 -18.642 1.00 83.62 83 GLY A CA 1
ATOM 655 C C . GLY A 1 83 ? 11.171 -5.871 -19.554 1.00 83.62 83 GLY A C 1
ATOM 656 O O . GLY A 1 83 ? 12.126 -6.375 -20.142 1.00 83.62 83 GLY A O 1
ATOM 657 N N . THR A 1 84 ? 10.890 -4.577 -19.650 1.00 85.00 84 THR A N 1
ATOM 658 C CA . THR A 1 84 ? 11.710 -3.600 -20.379 1.00 85.00 84 THR A CA 1
ATOM 659 C C . THR A 1 84 ? 12.829 -3.035 -19.497 1.00 85.00 84 THR A C 1
ATOM 661 O O . THR A 1 84 ? 12.742 -3.035 -18.268 1.00 85.00 84 THR A O 1
ATOM 664 N N . ALA A 1 85 ? 13.880 -2.486 -20.117 1.00 84.62 85 ALA A N 1
ATOM 665 C CA . ALA A 1 85 ? 14.987 -1.858 -19.387 1.00 84.62 85 ALA A CA 1
ATOM 666 C C . ALA A 1 85 ? 14.523 -0.704 -18.475 1.00 84.62 85 ALA A C 1
ATOM 668 O O . ALA A 1 85 ? 15.031 -0.553 -17.366 1.00 84.62 85 ALA A O 1
ATOM 669 N N . SER A 1 86 ? 13.523 0.074 -18.902 1.00 83.25 86 SER A N 1
ATOM 670 C CA . SER A 1 86 ? 12.928 1.139 -18.087 1.00 83.25 86 SER A CA 1
ATOM 671 C C . SER A 1 86 ? 12.178 0.590 -16.868 1.00 83.25 86 SER A C 1
ATOM 673 O O . SER A 1 86 ? 12.317 1.137 -15.777 1.00 83.25 86 SER A O 1
ATOM 675 N N . GLN A 1 87 ? 11.444 -0.521 -17.011 1.00 83.25 87 GLN A N 1
ATOM 676 C CA . GLN A 1 87 ? 10.775 -1.191 -15.887 1.00 83.25 87 GLN A CA 1
ATOM 677 C C . GLN A 1 87 ? 11.781 -1.728 -14.864 1.00 83.25 87 GLN A C 1
ATOM 679 O O . GLN A 1 87 ? 11.566 -1.588 -13.662 1.00 83.25 87 GLN A O 1
ATOM 684 N N . LEU A 1 88 ? 12.904 -2.283 -15.323 1.00 84.38 88 LEU A N 1
ATOM 685 C CA . LEU A 1 88 ? 13.971 -2.760 -14.441 1.00 84.38 88 LEU A CA 1
ATOM 686 C C . LEU A 1 88 ? 14.636 -1.635 -13.639 1.00 84.38 88 LEU A C 1
ATOM 688 O O . LEU A 1 88 ? 14.977 -1.844 -12.477 1.00 84.38 88 LEU A O 1
ATOM 692 N N . GLN A 1 89 ? 14.789 -0.445 -14.224 1.00 86.06 89 GLN A N 1
ATOM 693 C CA . GLN A 1 89 ? 15.382 0.706 -13.535 1.00 86.06 89 GLN A CA 1
ATOM 694 C C . GLN A 1 89 ? 14.507 1.227 -12.388 1.00 86.06 89 GLN A C 1
ATOM 696 O O . GLN A 1 89 ? 15.034 1.634 -11.354 1.00 86.06 89 GLN A O 1
ATOM 701 N N . VAL A 1 90 ? 13.181 1.197 -12.545 1.00 85.12 90 VAL A N 1
ATOM 702 C CA . VAL A 1 90 ? 12.244 1.700 -11.522 1.00 85.12 90 VAL A CA 1
ATOM 703 C C . VAL A 1 90 ? 11.836 0.638 -10.495 1.00 85.12 90 VAL A C 1
ATOM 705 O O . VAL A 1 90 ? 11.341 0.980 -9.418 1.00 85.12 90 VAL A O 1
ATOM 708 N N . LEU A 1 91 ? 12.053 -0.646 -10.800 1.00 86.12 91 LEU A N 1
ATOM 709 C CA . LEU A 1 91 ? 11.611 -1.779 -9.985 1.00 86.12 91 LEU A CA 1
ATOM 710 C C . LEU A 1 91 ? 12.077 -1.718 -8.516 1.00 86.12 91 LEU A C 1
ATOM 712 O O . LEU A 1 91 ? 11.236 -1.937 -7.642 1.00 86.12 91 LEU A O 1
ATOM 716 N N . PRO A 1 92 ? 13.345 -1.390 -8.184 1.00 89.75 92 PRO A N 1
ATOM 717 C CA . PRO A 1 92 ? 13.777 -1.348 -6.788 1.00 89.75 92 PRO A CA 1
ATOM 718 C C . PRO A 1 92 ? 12.983 -0.337 -5.951 1.00 89.75 92 PRO A C 1
ATOM 720 O O . PRO A 1 92 ? 12.550 -0.662 -4.848 1.00 89.75 92 PRO A O 1
ATOM 723 N N . GLY A 1 93 ? 12.734 0.866 -6.485 1.00 86.69 93 GLY A N 1
ATOM 724 C CA . GLY A 1 93 ? 11.937 1.893 -5.804 1.00 86.69 93 GLY A CA 1
ATOM 725 C C . GLY A 1 93 ? 10.485 1.458 -5.593 1.00 86.69 93 GLY A C 1
ATOM 726 O O . GLY A 1 93 ? 9.916 1.662 -4.516 1.00 86.69 93 GLY A O 1
ATOM 727 N N . GLN A 1 94 ? 9.908 0.764 -6.577 1.00 88.06 94 GLN A N 1
ATOM 728 C CA . GLN A 1 94 ? 8.561 0.199 -6.472 1.00 88.06 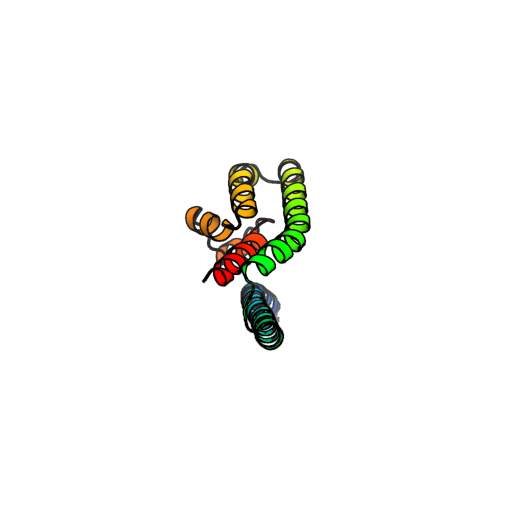94 GLN A CA 1
ATOM 729 C C . GLN A 1 94 ? 8.472 -0.913 -5.415 1.00 88.06 94 GLN A C 1
ATOM 731 O O . GLN A 1 94 ? 7.518 -0.939 -4.642 1.00 88.06 94 GLN A O 1
ATOM 736 N N . ILE A 1 95 ? 9.472 -1.795 -5.321 1.00 89.25 95 ILE A N 1
ATOM 737 C CA . ILE A 1 95 ? 9.506 -2.858 -4.305 1.00 89.25 95 ILE A CA 1
ATOM 738 C C . ILE A 1 95 ? 9.638 -2.269 -2.898 1.00 89.25 95 ILE A C 1
ATOM 740 O O . ILE A 1 95 ? 8.859 -2.623 -2.014 1.00 89.25 95 ILE A O 1
ATOM 744 N N . TRP A 1 96 ? 10.583 -1.351 -2.680 1.00 89.88 96 TRP A N 1
ATOM 745 C CA . TRP A 1 96 ? 10.790 -0.760 -1.354 1.00 89.88 96 TRP A CA 1
ATOM 746 C C . TRP A 1 96 ? 9.579 0.041 -0.879 1.00 89.88 96 TRP A C 1
ATOM 748 O O . TRP A 1 96 ? 9.183 -0.066 0.282 1.00 89.88 96 TRP A O 1
ATOM 758 N N . SER A 1 97 ? 8.948 0.795 -1.778 1.00 88.12 97 SER A N 1
ATOM 759 C CA . SER A 1 97 ? 7.739 1.550 -1.447 1.00 88.12 97 SER A CA 1
ATOM 760 C C . SER A 1 97 ? 6.517 0.655 -1.213 1.00 88.12 97 SER A C 1
ATOM 762 O O . SER A 1 97 ? 5.693 0.973 -0.355 1.00 88.12 97 SER A O 1
ATOM 764 N N . ALA A 1 98 ? 6.421 -0.487 -1.900 1.00 87.25 98 ALA A N 1
ATOM 765 C CA . ALA A 1 98 ? 5.399 -1.500 -1.648 1.00 87.25 98 ALA A CA 1
ATOM 766 C C . ALA A 1 98 ? 5.584 -2.186 -0.283 1.00 87.25 98 ALA A C 1
ATOM 768 O O . ALA A 1 98 ? 4.619 -2.304 0.469 1.00 87.25 98 ALA A O 1
ATOM 769 N N . ILE A 1 99 ? 6.814 -2.582 0.071 1.00 87.56 99 ILE A N 1
ATOM 770 C CA . ILE A 1 99 ? 7.136 -3.170 1.388 1.00 87.56 99 ILE A CA 1
ATOM 771 C C . ILE A 1 99 ? 6.836 -2.175 2.512 1.00 87.56 99 ILE A C 1
ATOM 773 O O . ILE A 1 99 ? 6.282 -2.549 3.544 1.00 87.56 99 ILE A O 1
ATOM 777 N N . GLY A 1 100 ? 7.185 -0.904 2.305 1.00 86.44 100 GLY A N 1
ATOM 778 C CA . GLY A 1 100 ? 6.959 0.159 3.278 1.00 86.44 100 GLY A CA 1
ATOM 779 C C . GLY A 1 100 ? 5.515 0.655 3.371 1.00 86.44 100 GLY A C 1
ATOM 780 O O . GLY A 1 100 ? 5.275 1.567 4.152 1.00 86.44 100 GLY A O 1
ATOM 781 N N . TYR A 1 101 ? 4.569 0.120 2.584 1.00 85.38 101 TYR A N 1
ATOM 782 C CA . TYR A 1 101 ? 3.191 0.634 2.485 1.00 85.38 101 TYR A CA 1
ATOM 783 C C . TYR A 1 101 ? 3.120 2.152 2.192 1.00 85.38 101 TYR A C 1
ATOM 785 O O . TYR A 1 101 ? 2.232 2.867 2.656 1.00 85.38 101 TYR A O 1
ATOM 793 N N . VAL A 1 102 ? 4.055 2.651 1.375 1.00 88.44 102 VAL A N 1
ATOM 794 C CA . VAL A 1 102 ? 4.167 4.065 0.953 1.00 88.44 102 VAL A CA 1
ATOM 795 C C . VAL A 1 102 ? 4.202 4.213 -0.572 1.00 88.44 102 VAL A C 1
ATOM 797 O O . VAL A 1 102 ? 4.697 5.200 -1.120 1.00 88.44 102 VAL A O 1
ATOM 800 N N . PHE A 1 103 ? 3.669 3.221 -1.287 1.00 87.56 103 PHE A N 1
ATOM 801 C CA . PHE A 1 103 ? 3.643 3.184 -2.751 1.00 87.56 103 PHE A CA 1
ATOM 802 C C . PHE A 1 103 ? 2.931 4.401 -3.364 1.00 87.56 103 PHE A C 1
ATOM 804 O O . PHE A 1 103 ? 3.315 4.883 -4.430 1.00 87.56 103 PHE A O 1
ATOM 811 N N . ASN A 1 104 ? 1.933 4.951 -2.668 1.00 86.50 104 ASN A N 1
ATOM 812 C CA . ASN A 1 104 ? 1.243 6.173 -3.073 1.00 86.50 104 ASN A CA 1
ATOM 813 C C . ASN A 1 104 ? 2.177 7.386 -3.157 1.00 86.50 104 ASN A C 1
ATOM 815 O O . ASN A 1 104 ? 2.135 8.118 -4.145 1.00 86.50 104 ASN A O 1
ATOM 819 N N . TRP A 1 105 ? 3.057 7.562 -2.174 1.00 85.38 105 TRP A N 1
ATOM 820 C CA . TRP A 1 105 ? 4.036 8.646 -2.163 1.00 85.38 105 TRP A CA 1
ATOM 821 C C . TRP A 1 105 ? 5.094 8.466 -3.246 1.00 85.38 105 TRP A C 1
ATOM 823 O O . TRP A 1 105 ? 5.434 9.426 -3.932 1.00 85.38 105 TRP A O 1
ATOM 833 N N . HIS A 1 106 ? 5.561 7.234 -3.463 1.00 85.94 106 HIS A N 1
ATOM 834 C CA . HIS A 1 106 ? 6.495 6.936 -4.549 1.00 85.94 106 HIS A CA 1
ATOM 835 C C . HIS A 1 106 ? 5.907 7.299 -5.921 1.00 85.94 106 HIS A C 1
ATOM 837 O O . HIS A 1 106 ? 6.584 7.934 -6.726 1.00 85.94 106 HIS A O 1
ATOM 843 N N . GLN A 1 107 ? 4.638 6.960 -6.173 1.00 81.81 107 GLN A N 1
ATOM 844 C CA . GLN A 1 107 ? 3.940 7.331 -7.411 1.00 81.81 107 GLN A CA 1
ATOM 845 C C . GLN A 1 107 ? 3.901 8.856 -7.603 1.00 81.81 107 GLN A C 1
ATOM 847 O O . GLN A 1 107 ? 4.351 9.336 -8.644 1.00 81.81 107 GLN A O 1
ATOM 852 N N . ILE A 1 108 ? 3.485 9.607 -6.573 1.00 82.44 108 ILE A N 1
ATOM 853 C CA . ILE A 1 108 ? 3.444 11.082 -6.593 1.00 82.44 108 ILE A CA 1
ATOM 854 C C . ILE A 1 108 ? 4.827 11.670 -6.907 1.00 82.44 108 ILE A C 1
ATOM 856 O O . ILE A 1 108 ? 4.956 12.512 -7.793 1.00 82.44 108 ILE A O 1
ATOM 860 N N . LEU A 1 109 ? 5.871 11.204 -6.215 1.00 83.62 109 LEU A N 1
ATOM 861 C CA . LEU A 1 109 ? 7.240 11.704 -6.384 1.00 83.62 109 LEU A CA 1
ATOM 862 C C . LEU A 1 109 ? 7.847 11.329 -7.741 1.00 83.62 109 LEU A C 1
ATOM 864 O O . LEU A 1 109 ? 8.662 12.074 -8.277 1.00 83.62 109 LEU A O 1
ATOM 868 N N . SER A 1 110 ? 7.442 10.192 -8.307 1.00 78.19 110 SER A N 1
ATOM 869 C CA . SER A 1 110 ? 7.875 9.746 -9.636 1.00 78.19 110 SER A CA 1
ATOM 870 C C . SER A 1 110 ? 7.152 10.449 -10.793 1.00 78.19 110 SER A C 1
ATOM 872 O O . SER A 1 110 ? 7.449 10.162 -11.950 1.00 78.19 110 SER A O 1
ATOM 874 N N . GLY A 1 111 ? 6.208 11.355 -10.501 1.00 68.44 111 GLY A N 1
ATOM 875 C CA . GLY A 1 111 ? 5.418 12.070 -11.508 1.00 68.44 111 GLY A CA 1
ATOM 876 C C . GLY A 1 111 ? 4.358 11.208 -12.202 1.00 68.44 111 GLY A C 1
ATOM 877 O O . GLY A 1 111 ? 3.772 11.640 -13.192 1.00 68.44 111 GLY A O 1
ATOM 878 N N . ASN A 1 112 ? 4.100 9.997 -11.698 1.00 66.38 112 ASN A N 1
ATOM 879 C CA . ASN A 1 112 ? 3.090 9.099 -12.242 1.00 66.38 112 ASN A CA 1
ATOM 880 C C . ASN A 1 112 ? 1.765 9.316 -11.512 1.00 66.38 112 ASN A C 1
ATOM 882 O O . ASN A 1 112 ? 1.600 8.943 -10.348 1.00 66.38 112 ASN A O 1
ATOM 886 N N . GLU A 1 113 ? 0.785 9.890 -12.207 1.00 63.56 113 GLU A N 1
ATOM 887 C CA . GLU A 1 113 ? -0.581 9.924 -11.698 1.00 63.56 113 GLU A CA 1
ATOM 888 C C . GLU A 1 113 ? -1.158 8.500 -11.687 1.00 63.56 113 GLU A C 1
ATOM 890 O O . GLU A 1 113 ? -1.019 7.737 -12.650 1.00 63.56 113 GLU A O 1
ATOM 895 N N . TYR A 1 114 ? -1.856 8.124 -10.611 1.00 59.16 114 TYR A N 1
ATOM 896 C CA . TYR A 1 114 ? -2.566 6.840 -10.544 1.00 59.16 114 TYR A CA 1
ATOM 897 C C . TYR A 1 114 ? -3.527 6.668 -11.738 1.00 59.16 114 TYR A C 1
ATOM 899 O O . TYR A 1 114 ? -3.608 5.592 -12.323 1.00 59.16 114 TYR A O 1
ATOM 907 N N . ALA A 1 115 ? -4.169 7.757 -12.178 1.00 56.62 115 ALA A N 1
ATOM 908 C CA . ALA A 1 115 ? -5.014 7.788 -13.372 1.00 56.62 115 ALA A CA 1
ATOM 909 C C . ALA A 1 115 ? -4.233 7.579 -14.689 1.00 56.62 115 ALA A C 1
ATOM 911 O O . ALA A 1 115 ? -4.750 6.967 -15.620 1.00 56.62 115 ALA A O 1
ATOM 912 N N . ALA A 1 116 ? -2.974 8.020 -14.772 1.00 56.97 116 ALA A N 1
ATOM 913 C CA . ALA A 1 116 ? -2.104 7.758 -15.923 1.00 56.97 116 ALA A CA 1
ATOM 914 C C . ALA A 1 116 ? -1.558 6.316 -15.936 1.00 56.97 116 ALA A C 1
ATOM 916 O O . ALA A 1 116 ? -1.189 5.791 -16.988 1.00 56.97 116 ALA A O 1
ATOM 917 N N . SER A 1 117 ? -1.574 5.642 -14.781 1.00 56.91 117 SER A N 1
ATOM 918 C CA . SER A 1 117 ? -1.063 4.278 -14.605 1.00 56.91 117 SER A CA 1
ATOM 919 C C . SER A 1 117 ? -1.918 3.201 -15.296 1.00 56.91 117 SER A C 1
ATOM 921 O O . SER A 1 117 ? -1.483 2.056 -15.395 1.00 56.91 117 SER A O 1
ATOM 923 N N . PHE A 1 118 ? -3.100 3.549 -15.821 1.00 56.62 118 PHE A N 1
ATOM 924 C CA . PHE A 1 118 ? -3.923 2.655 -16.649 1.00 56.62 118 PHE A CA 1
ATOM 925 C C . PHE A 1 118 ? -3.402 2.505 -18.089 1.00 56.62 118 PHE A C 1
ATOM 927 O O . PHE A 1 118 ? -3.765 1.542 -18.760 1.00 56.62 118 PHE A O 1
ATOM 934 N N . ASN A 1 119 ? -2.529 3.409 -18.554 1.00 49.38 119 ASN A N 1
ATOM 935 C CA . ASN A 1 119 ? -1.959 3.359 -19.908 1.00 49.38 119 ASN A CA 1
ATOM 936 C C . ASN A 1 119 ? -0.673 2.513 -19.996 1.00 49.38 119 ASN A C 1
ATOM 938 O O . ASN A 1 119 ? -0.333 2.022 -21.068 1.00 49.38 119 ASN A O 1
ATOM 942 N N . ALA A 1 120 ? 0.029 2.319 -18.874 1.00 55.38 120 ALA A N 1
ATOM 943 C CA . ALA A 1 120 ? 1.206 1.455 -18.754 1.00 55.38 120 ALA A CA 1
ATOM 944 C C . ALA A 1 120 ? 1.231 0.807 -17.353 1.00 55.38 120 ALA A C 1
ATOM 946 O O . ALA A 1 120 ? 1.973 1.252 -16.472 1.00 55.38 120 ALA A O 1
ATOM 947 N N . PRO A 1 121 ? 0.374 -0.199 -17.102 1.00 62.91 121 PRO A N 1
ATOM 948 C CA . PRO A 1 121 ? 0.168 -0.723 -15.760 1.00 62.91 121 PRO A CA 1
ATOM 949 C C . PRO A 1 121 ? 1.418 -1.437 -15.239 1.00 62.91 121 PRO A C 1
ATOM 951 O O . PRO A 1 121 ? 1.835 -2.465 -15.772 1.00 62.91 121 PRO A O 1
ATOM 954 N N . SER A 1 122 ? 2.003 -0.907 -14.161 1.00 68.44 122 SER A N 1
ATOM 955 C CA . SER A 1 122 ? 2.939 -1.676 -13.345 1.00 68.44 122 SER A CA 1
ATOM 956 C C . SER A 1 122 ? 2.155 -2.772 -12.615 1.00 68.44 122 SER A C 1
ATOM 958 O O . SER A 1 122 ? 1.094 -2.484 -12.047 1.00 68.44 122 SER A O 1
ATOM 960 N N . PRO A 1 123 ? 2.670 -4.013 -12.552 1.00 72.56 123 PRO A N 1
ATOM 961 C CA . PRO A 1 123 ? 2.051 -5.093 -11.781 1.00 72.56 123 PRO A CA 1
ATOM 962 C C . PRO A 1 123 ? 1.954 -4.779 -10.277 1.00 72.56 123 PRO A C 1
ATOM 964 O O . PRO A 1 123 ? 1.222 -5.449 -9.552 1.00 72.56 123 PRO A O 1
ATOM 967 N N . LEU A 1 124 ? 2.652 -3.741 -9.802 1.00 81.00 124 LEU A N 1
ATOM 968 C CA . LEU A 1 124 ? 2.623 -3.285 -8.413 1.00 81.00 124 LEU A CA 1
ATOM 969 C C . LEU A 1 124 ? 1.616 -2.150 -8.156 1.00 81.00 124 LEU A C 1
ATOM 971 O O . LEU A 1 124 ? 1.467 -1.725 -7.016 1.00 81.00 124 LEU A O 1
ATOM 975 N N . ASN A 1 125 ? 0.862 -1.688 -9.159 1.00 77.75 125 ASN A N 1
ATOM 976 C CA . ASN A 1 125 ? -0.080 -0.570 -8.997 1.00 77.75 125 ASN A CA 1
ATOM 977 C C . ASN A 1 125 ? -1.167 -0.809 -7.934 1.00 77.75 125 ASN A C 1
ATOM 979 O O . ASN A 1 125 ? -1.647 0.142 -7.319 1.00 77.75 125 ASN A O 1
ATOM 983 N N . HIS A 1 126 ? -1.532 -2.064 -7.666 1.00 80.06 126 HIS A N 1
ATOM 984 C CA . HIS A 1 126 ? -2.494 -2.420 -6.616 1.00 80.06 126 HIS A CA 1
ATOM 985 C C . HIS A 1 126 ? -1.986 -2.111 -5.194 1.00 80.06 126 HIS A C 1
ATOM 987 O O . HIS A 1 126 ? -2.785 -1.962 -4.273 1.00 80.06 126 HIS A O 1
ATOM 993 N N . PHE A 1 127 ? -0.672 -1.939 -5.005 1.00 84.06 127 PHE A N 1
ATOM 994 C CA . PHE A 1 127 ? -0.105 -1.502 -3.728 1.00 84.06 127 PHE A CA 1
ATOM 995 C C . P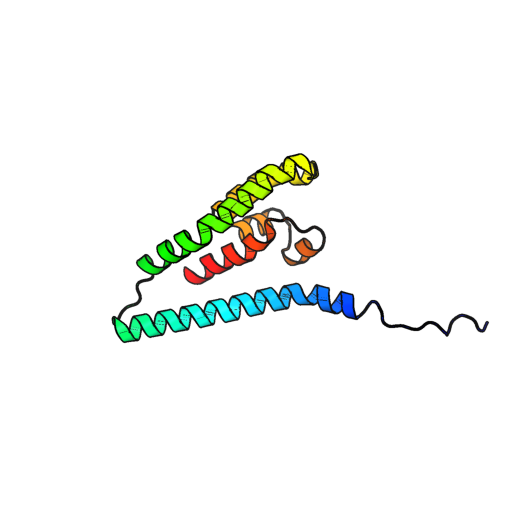HE A 1 127 ? -0.412 -0.035 -3.414 1.00 84.06 127 PHE A C 1
ATOM 997 O O . PHE A 1 127 ? -0.310 0.366 -2.257 1.00 84.06 127 PHE A O 1
ATOM 1004 N N . TRP A 1 128 ? -0.832 0.761 -4.405 1.00 84.31 128 TRP A N 1
ATOM 1005 C CA . TRP A 1 128 ? -1.280 2.133 -4.177 1.00 84.31 128 TRP A CA 1
ATOM 1006 C C . TRP A 1 128 ? -2.506 2.176 -3.261 1.00 84.31 128 TRP A C 1
ATOM 1008 O O . TRP A 1 128 ? -2.482 2.867 -2.245 1.00 84.31 128 TRP A O 1
ATOM 1018 N N . SER A 1 129 ? -3.555 1.407 -3.585 1.00 79.19 129 SER A N 1
ATOM 1019 C CA . SER A 1 129 ? -4.775 1.390 -2.773 1.00 79.19 129 SER A CA 1
ATOM 1020 C C . SER A 1 129 ? -4.493 0.799 -1.402 1.00 79.19 129 SER A C 1
ATOM 1022 O O . SER A 1 129 ? -4.957 1.350 -0.416 1.00 79.19 129 SER A O 1
ATOM 1024 N N . LEU A 1 130 ? -3.662 -0.246 -1.336 1.00 82.81 130 LEU A N 1
ATOM 1025 C CA . LEU A 1 130 ? -3.236 -0.855 -0.080 1.00 82.81 130 LEU A CA 1
ATOM 1026 C C . LEU A 1 130 ? -2.505 0.151 0.831 1.00 82.81 130 LEU A C 1
ATOM 1028 O O . LEU A 1 130 ? -2.819 0.245 2.010 1.00 82.81 130 LEU A O 1
ATOM 1032 N N . ALA A 1 131 ? -1.573 0.940 0.288 1.00 83.31 131 ALA A N 1
ATOM 1033 C CA . ALA A 1 131 ? -0.840 1.965 1.035 1.00 83.31 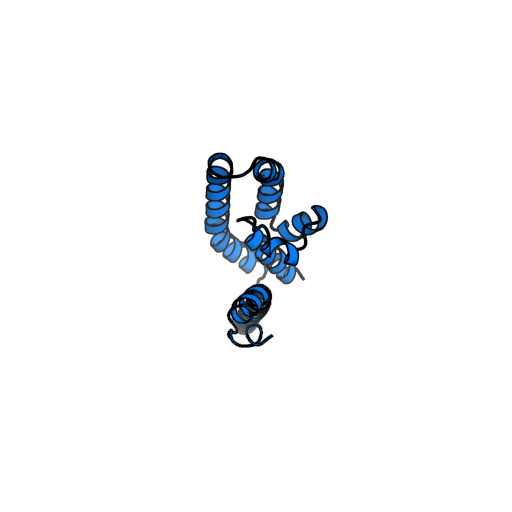131 ALA A CA 1
ATOM 1034 C C . ALA A 1 131 ? -1.761 3.072 1.574 1.00 83.31 131 ALA A C 1
ATOM 1036 O O . ALA A 1 131 ? -1.656 3.460 2.736 1.00 83.31 131 ALA A O 1
ATOM 1037 N N . VAL A 1 132 ? -2.682 3.565 0.743 1.00 81.56 132 VAL A N 1
ATOM 1038 C CA . VAL A 1 132 ? -3.660 4.588 1.150 1.00 81.56 132 VAL A CA 1
ATOM 1039 C C . VAL A 1 132 ? -4.624 4.041 2.199 1.00 81.56 132 VAL A C 1
ATOM 1041 O O . VAL A 1 132 ? -4.980 4.750 3.134 1.00 81.56 132 VAL A O 1
ATOM 1044 N N . GLU A 1 133 ? -5.029 2.782 2.067 1.00 81.56 133 GLU A N 1
ATOM 1045 C CA . GLU A 1 133 ? -5.933 2.128 3.004 1.00 81.56 133 GLU A CA 1
ATOM 1046 C C . GLU A 1 133 ? -5.298 1.990 4.395 1.00 81.56 133 GLU A C 1
ATOM 1048 O O . GLU A 1 133 ? -5.916 2.381 5.381 1.00 81.56 133 GLU A O 1
ATOM 1053 N N . GLU A 1 134 ? -4.046 1.527 4.485 1.00 79.50 134 GLU A N 1
ATOM 1054 C CA . GLU A 1 134 ? -3.326 1.476 5.766 1.00 79.50 134 GLU A CA 1
ATOM 1055 C C . GLU A 1 134 ? -3.125 2.883 6.362 1.00 79.50 134 GLU A C 1
ATOM 1057 O O . GLU A 1 134 ? -3.242 3.058 7.570 1.00 79.50 134 GLU A O 1
ATOM 1062 N N . GLN A 1 135 ? -2.886 3.911 5.542 1.00 80.50 135 GLN A N 1
ATOM 1063 C CA . GLN A 1 135 ? -2.770 5.296 6.025 1.00 80.50 135 GLN A CA 1
ATOM 1064 C C . GLN A 1 135 ? -4.102 5.841 6.557 1.00 80.50 135 GLN A C 1
ATOM 1066 O O . GLN A 1 135 ? -4.115 6.505 7.590 1.00 80.50 135 GLN A O 1
ATOM 1071 N N . ALA A 1 136 ? -5.219 5.532 5.895 1.00 76.44 136 ALA A N 1
ATOM 1072 C CA . ALA A 1 136 ? -6.549 5.972 6.310 1.00 76.44 136 ALA A CA 1
ATOM 1073 C C . ALA A 1 136 ? -6.963 5.422 7.684 1.00 76.44 136 ALA A C 1
ATOM 1075 O O . ALA A 1 136 ? -7.750 6.057 8.370 1.00 76.44 136 ALA A O 1
ATOM 1076 N N . TYR A 1 137 ? -6.433 4.270 8.100 1.00 71.94 137 TYR A N 1
ATOM 1077 C CA . TYR A 1 137 ? -6.711 3.694 9.421 1.00 71.94 137 TYR A CA 1
ATOM 1078 C C . TYR A 1 137 ? -5.851 4.267 10.551 1.00 71.94 137 TYR A C 1
ATOM 1080 O O . TYR A 1 137 ? -6.175 4.052 11.719 1.00 71.94 137 TYR A O 1
ATOM 1088 N N . LEU A 1 138 ? -4.733 4.928 10.234 1.00 67.81 138 LEU A N 1
ATOM 1089 C CA . LEU A 1 138 ? -3.894 5.596 11.237 1.00 67.81 138 LEU A CA 1
ATOM 1090 C C . LEU A 1 138 ? -4.465 6.953 11.678 1.00 67.81 138 LEU A C 1
ATOM 1092 O O . LEU A 1 138 ? -4.021 7.473 12.702 1.00 67.81 138 LEU A O 1
ATOM 1096 N N . VAL A 1 139 ? -5.392 7.521 10.897 1.00 60.91 139 VAL A N 1
ATOM 1097 C CA . VAL A 1 139 ? -6.057 8.815 11.127 1.00 60.91 139 VAL A CA 1
ATOM 1098 C C . VAL A 1 139 ? -7.374 8.602 11.861 1.00 60.91 139 VAL A C 1
ATOM 1100 O O . VAL A 1 139 ? -7.611 9.351 12.834 1.00 60.91 139 VAL A O 1
#

Radius of gyration: 20.72 Å; chains: 1; bounding box: 39×26×79 Å